Protein AF-A0A257NVZ7-F1 (afdb_monomer_lite)

Structure (mmCIF, N/CA/C/O backbone):
data_AF-A0A257NVZ7-F1
#
_entry.id   AF-A0A257NVZ7-F1
#
loop_
_atom_site.group_PDB
_atom_site.id
_atom_site.type_symbol
_atom_site.label_atom_id
_atom_site.label_alt_id
_atom_site.label_comp_id
_atom_site.label_asym_id
_atom_site.label_entity_id
_atom_site.label_seq_id
_atom_site.pdbx_PDB_ins_code
_atom_site.Cartn_x
_atom_site.Cartn_y
_atom_site.Cartn_z
_atom_site.occupancy
_atom_site.B_iso_or_equiv
_atom_site.auth_seq_id
_atom_site.auth_comp_id
_atom_site.auth_asym_id
_atom_site.auth_atom_id
_atom_site.pdbx_PDB_model_num
ATOM 1 N N . MET A 1 1 ? 28.684 44.545 43.139 1.00 57.00 1 MET A N 1
ATOM 2 C CA . MET A 1 1 ? 27.772 43.614 43.835 1.00 57.00 1 MET A CA 1
ATOM 3 C C . MET A 1 1 ? 26.385 43.917 43.305 1.00 57.00 1 MET A C 1
ATOM 5 O O . MET A 1 1 ? 25.820 44.934 43.676 1.00 57.00 1 MET A O 1
ATOM 9 N N . GLU A 1 2 ? 25.931 43.143 42.323 1.00 58.75 2 GLU A N 1
ATOM 10 C CA . GLU A 1 2 ? 24.629 43.336 41.671 1.00 58.75 2 GLU A CA 1
ATOM 11 C C . GLU A 1 2 ? 23.512 43.058 42.688 1.00 58.75 2 GLU A C 1
ATOM 13 O O . GLU A 1 2 ? 23.554 42.057 43.407 1.00 58.75 2 GLU A O 1
ATOM 18 N N . ASN A 1 3 ? 22.583 44.002 42.833 1.00 71.06 3 ASN A N 1
ATOM 19 C CA . ASN A 1 3 ? 21.607 44.025 43.917 1.00 71.06 3 ASN A CA 1
ATOM 20 C C . ASN A 1 3 ? 20.527 42.958 43.669 1.00 71.06 3 ASN A C 1
ATOM 22 O O . ASN A 1 3 ? 19.904 42.933 42.610 1.00 71.06 3 ASN A O 1
ATOM 26 N N . ALA A 1 4 ? 20.271 42.084 44.647 1.00 73.62 4 ALA A N 1
ATOM 27 C CA . ALA A 1 4 ? 19.285 41.002 44.533 1.00 73.62 4 ALA A CA 1
ATOM 28 C C . ALA A 1 4 ? 17.873 41.505 44.155 1.00 73.62 4 ALA A C 1
ATOM 30 O O . ALA A 1 4 ? 17.107 40.777 43.523 1.00 73.62 4 ALA A O 1
ATOM 31 N N . ALA A 1 5 ? 17.553 42.761 44.488 1.00 73.94 5 ALA A N 1
ATOM 32 C CA . ALA A 1 5 ? 16.307 43.422 44.103 1.00 73.94 5 ALA A CA 1
ATOM 33 C C . ALA A 1 5 ? 16.207 43.702 42.591 1.00 73.94 5 ALA A C 1
ATOM 35 O O . ALA A 1 5 ? 15.141 43.547 41.999 1.00 73.94 5 ALA A O 1
ATOM 36 N N . GL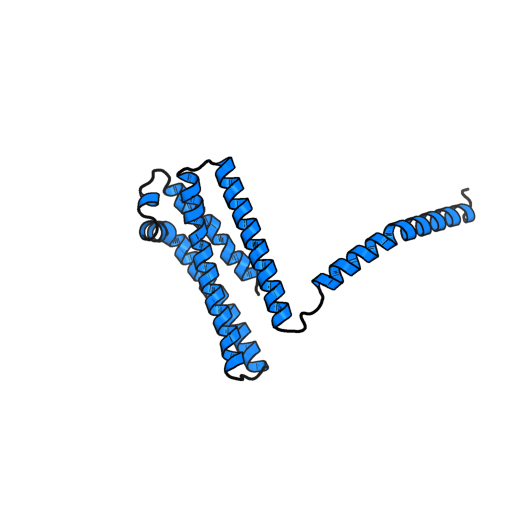U A 1 6 ? 17.319 44.070 41.954 1.00 77.56 6 GLU A N 1
ATOM 37 C CA . GLU A 1 6 ? 17.376 44.372 40.523 1.00 77.56 6 GLU A CA 1
ATOM 38 C C . GLU A 1 6 ? 17.220 43.091 39.693 1.00 77.56 6 GLU A C 1
ATOM 40 O O . GLU A 1 6 ? 16.405 43.032 38.772 1.00 77.56 6 GLU A O 1
ATOM 45 N N . LYS A 1 7 ? 17.888 42.009 40.107 1.00 78.25 7 LYS A N 1
ATOM 46 C CA . LYS A 1 7 ? 17.746 40.688 39.478 1.00 78.25 7 LYS A CA 1
ATOM 47 C C . LYS A 1 7 ? 16.307 40.157 39.541 1.00 78.25 7 LYS A C 1
ATOM 49 O O . LYS A 1 7 ? 15.818 39.590 38.567 1.00 78.25 7 LYS A O 1
ATOM 54 N N . GLY A 1 8 ? 15.608 40.387 40.657 1.00 83.62 8 GLY A N 1
ATOM 55 C CA . GLY A 1 8 ? 14.194 40.026 40.806 1.00 83.62 8 GLY A CA 1
ATOM 56 C C . GLY A 1 8 ? 13.262 40.803 39.869 1.00 83.62 8 GLY A C 1
ATOM 57 O O . GLY A 1 8 ? 12.306 40.231 39.343 1.00 83.62 8 GLY A O 1
ATOM 58 N N . TYR A 1 9 ? 13.561 42.080 39.610 1.00 84.31 9 TYR A N 1
ATOM 59 C CA . TYR A 1 9 ? 12.792 42.914 38.683 1.00 84.31 9 TYR A CA 1
ATOM 60 C C . TYR A 1 9 ? 12.933 42.440 37.228 1.00 84.31 9 TYR A C 1
ATOM 62 O O . TYR A 1 9 ? 11.929 42.294 36.527 1.00 84.31 9 TYR A O 1
ATOM 70 N N . TYR A 1 10 ? 14.155 42.126 36.786 1.00 81.69 10 TYR A N 1
ATOM 71 C CA . TYR A 1 10 ? 14.385 41.614 35.430 1.00 81.69 10 TYR A CA 1
ATOM 72 C C . TYR A 1 10 ? 13.746 40.238 35.205 1.00 81.69 10 TYR A C 1
ATOM 74 O O . TYR A 1 10 ? 13.103 40.029 34.177 1.00 81.69 10 TYR A O 1
ATOM 82 N N . GLU A 1 11 ? 13.846 39.324 36.173 1.00 86.06 11 GLU A N 1
ATOM 83 C CA . GLU A 1 11 ? 13.173 38.017 36.122 1.00 86.06 11 GLU A CA 1
ATOM 84 C C . GLU A 1 11 ? 11.647 38.172 35.999 1.00 86.06 11 GLU A C 1
ATOM 86 O O . GLU A 1 11 ? 11.021 37.525 35.156 1.00 86.06 11 GLU A O 1
ATOM 91 N N . ALA A 1 12 ? 11.039 39.074 36.780 1.00 85.88 12 ALA A N 1
ATOM 92 C CA . ALA A 1 12 ? 9.602 39.339 36.719 1.00 85.88 12 ALA A CA 1
ATOM 93 C C . ALA A 1 12 ? 9.174 39.931 35.363 1.00 85.88 12 ALA A C 1
ATOM 95 O O . ALA A 1 12 ? 8.212 39.449 34.759 1.00 85.88 12 ALA A O 1
ATOM 96 N N . MET A 1 13 ? 9.924 40.910 34.847 1.00 87.44 13 MET A N 1
ATOM 97 C CA . MET A 1 13 ? 9.654 41.556 33.558 1.00 87.44 13 MET A CA 1
ATOM 98 C C . MET A 1 13 ? 9.779 40.578 32.380 1.00 87.44 13 MET A C 1
ATOM 100 O O . MET A 1 13 ? 8.927 40.557 31.485 1.00 87.44 13 MET A O 1
ATOM 104 N N . VAL A 1 14 ? 10.813 39.730 32.378 1.00 82.75 14 VAL A N 1
ATOM 105 C CA . VAL A 1 14 ? 11.001 38.696 31.348 1.00 82.75 14 VAL A CA 1
ATOM 106 C C . VAL A 1 14 ? 9.863 37.679 31.403 1.00 82.75 14 VAL A C 1
ATOM 108 O O . VAL A 1 14 ? 9.327 37.305 30.359 1.00 82.75 14 VAL A O 1
ATOM 111 N N . ARG A 1 15 ? 9.438 37.272 32.603 1.00 84.62 15 ARG A N 1
ATOM 112 C CA . ARG A 1 15 ? 8.350 36.304 32.790 1.00 84.62 15 ARG A CA 1
ATOM 113 C C . ARG A 1 15 ? 7.000 36.848 32.324 1.00 84.62 15 ARG A C 1
ATOM 115 O O . ARG A 1 15 ? 6.259 36.122 31.665 1.00 84.62 15 ARG A O 1
ATOM 122 N N . GLU A 1 16 ? 6.704 38.117 32.595 1.00 86.75 16 GLU A N 1
ATOM 123 C CA . GLU A 1 16 ? 5.474 38.779 32.142 1.00 86.75 16 GLU A CA 1
ATOM 124 C C . GLU A 1 16 ? 5.449 38.967 30.617 1.00 86.75 16 GLU A C 1
ATOM 126 O O . GLU A 1 16 ? 4.440 38.695 29.957 1.00 86.75 16 GLU A O 1
ATOM 131 N N . THR A 1 17 ? 6.587 39.354 30.035 1.00 80.44 17 THR A N 1
ATOM 132 C CA . THR A 1 17 ? 6.733 39.497 28.579 1.00 80.44 17 THR A CA 1
ATOM 133 C C . THR A 1 17 ? 6.607 38.140 27.882 1.00 80.44 17 THR A C 1
ATOM 135 O O . THR A 1 17 ? 5.902 38.012 26.877 1.00 80.44 17 THR A O 1
ATOM 138 N N . TYR A 1 18 ? 7.222 37.098 28.449 1.00 79.00 18 TYR A N 1
ATOM 139 C CA . TYR A 1 18 ? 7.107 35.729 27.955 1.00 79.00 18 TYR A CA 1
ATOM 140 C C . TYR A 1 18 ? 5.666 35.212 28.042 1.00 79.00 18 TYR A C 1
ATOM 142 O O . TYR A 1 18 ? 5.164 34.637 27.078 1.00 79.00 18 TYR A O 1
ATOM 150 N N . GLU A 1 19 ? 4.963 35.446 29.152 1.00 82.69 19 GLU A N 1
ATOM 151 C CA . GLU A 1 19 ? 3.552 35.077 29.319 1.00 82.69 19 GLU A CA 1
ATOM 152 C C . GLU A 1 19 ? 2.649 35.776 28.292 1.00 82.69 19 GLU A C 1
ATOM 154 O O . GLU A 1 19 ? 1.851 35.098 27.638 1.00 82.69 19 GLU A O 1
ATOM 159 N N . ARG A 1 20 ? 2.820 37.087 28.063 1.00 82.00 20 ARG A N 1
ATOM 160 C CA . ARG A 1 20 ? 2.045 37.846 27.060 1.00 82.00 20 ARG A CA 1
ATOM 161 C C . ARG A 1 20 ? 2.231 37.326 25.634 1.00 82.00 20 ARG A C 1
ATOM 163 O O . ARG A 1 20 ? 1.260 37.278 24.880 1.00 82.00 20 ARG A O 1
ATOM 170 N N . ILE A 1 21 ? 3.447 36.925 25.264 1.00 77.81 21 ILE A N 1
ATOM 171 C CA . ILE A 1 21 ? 3.755 36.432 23.911 1.00 77.81 21 ILE A CA 1
ATOM 172 C C . ILE A 1 21 ? 3.370 34.951 23.758 1.00 77.81 21 ILE A C 1
ATOM 174 O O . ILE A 1 21 ? 2.810 34.545 22.738 1.00 77.81 21 ILE A O 1
ATOM 178 N N . ALA A 1 22 ? 3.626 34.123 24.774 1.00 75.69 22 ALA A N 1
ATOM 179 C CA . ALA A 1 22 ? 3.411 32.679 24.703 1.00 75.69 22 ALA A CA 1
ATOM 180 C C . ALA A 1 22 ? 1.954 32.252 24.960 1.00 75.69 22 ALA A C 1
ATOM 182 O O . ALA A 1 22 ? 1.564 31.152 24.553 1.00 75.69 22 ALA A O 1
ATOM 183 N N . ALA A 1 23 ? 1.140 33.068 25.639 1.00 74.50 23 ALA A N 1
ATOM 184 C CA . ALA A 1 23 ? -0.274 32.780 25.898 1.00 74.50 23 ALA A CA 1
ATOM 185 C C . ALA A 1 23 ? -1.119 32.577 24.617 1.00 74.50 23 ALA A C 1
ATOM 187 O O . ALA A 1 23 ? -1.767 31.528 24.511 1.00 74.50 23 ALA A O 1
ATOM 188 N N . PRO A 1 24 ? -1.094 33.477 23.609 1.00 73.56 24 PRO A N 1
ATOM 189 C CA . PRO A 1 24 ? -1.861 33.286 22.374 1.00 73.56 24 PRO A CA 1
ATOM 190 C C . PRO A 1 24 ? -1.391 32.066 21.566 1.00 73.56 24 PRO A C 1
ATOM 192 O O . PRO A 1 24 ? -2.218 31.320 21.036 1.00 73.56 24 PRO A O 1
ATOM 195 N N . ILE A 1 25 ? -0.082 31.789 21.545 1.00 70.94 25 ILE A N 1
ATOM 196 C CA . ILE A 1 25 ? 0.501 30.632 20.844 1.00 70.94 25 ILE A CA 1
ATOM 197 C C . ILE A 1 25 ? 0.067 29.313 21.510 1.00 70.94 25 ILE A C 1
ATOM 199 O O . ILE A 1 25 ? -0.319 28.358 20.827 1.00 70.94 25 ILE A O 1
ATOM 203 N N . ARG A 1 26 ? 0.053 29.255 22.853 1.00 68.31 26 ARG A N 1
ATOM 204 C CA . ARG A 1 26 ? -0.468 28.098 23.608 1.00 68.31 26 ARG A CA 1
ATOM 205 C C . ARG A 1 26 ? -1.962 27.871 23.351 1.00 68.31 26 ARG A C 1
ATOM 207 O O . ARG A 1 26 ? -2.374 26.714 23.237 1.00 68.31 26 ARG A O 1
ATOM 214 N N . GLY A 1 27 ? -2.753 28.941 23.249 1.00 69.81 27 GLY A N 1
ATOM 215 C CA . GLY A 1 27 ? -4.192 28.885 22.970 1.00 69.81 27 GLY A CA 1
ATOM 216 C C . GLY A 1 27 ? -4.512 28.337 21.578 1.00 69.81 27 GLY A C 1
ATOM 217 O O . GLY A 1 27 ? -5.297 27.396 21.457 1.00 69.81 27 GLY A O 1
ATOM 218 N N . LEU A 1 28 ? -3.835 28.848 20.546 1.00 70.94 28 LEU A N 1
ATOM 219 C CA . LEU A 1 28 ? -3.944 28.368 19.162 1.00 70.94 28 LEU A CA 1
ATOM 220 C C . LEU A 1 28 ? -3.578 26.887 19.035 1.00 70.94 28 LEU A C 1
ATOM 222 O O . LEU A 1 28 ? -4.332 26.113 18.443 1.00 70.94 28 LEU A O 1
ATOM 226 N N . ARG A 1 29 ? -2.468 26.466 19.657 1.00 68.81 29 ARG A N 1
ATOM 227 C CA . ARG A 1 29 ? -2.051 25.058 19.651 1.00 68.81 29 ARG A CA 1
ATOM 228 C C . ARG A 1 29 ? -3.088 24.166 20.329 1.00 68.81 29 ARG A C 1
ATOM 230 O O . ARG A 1 29 ? -3.452 23.140 19.769 1.00 68.81 29 ARG A O 1
ATOM 237 N N . LYS A 1 30 ? -3.589 24.558 21.507 1.00 69.56 30 LYS A N 1
ATOM 238 C CA . LYS A 1 30 ? -4.621 23.797 22.232 1.00 69.56 30 LYS A CA 1
ATOM 239 C C . LYS A 1 30 ? -5.935 23.708 21.453 1.00 69.56 30 LYS A C 1
ATOM 241 O O . LYS A 1 30 ? -6.531 22.638 21.435 1.00 69.56 30 LYS A O 1
ATOM 246 N N . ALA A 1 31 ? -6.365 24.789 20.802 1.00 70.69 31 ALA A N 1
ATOM 247 C CA . ALA A 1 31 ? -7.597 24.822 20.015 1.00 70.69 31 ALA A CA 1
ATOM 248 C C . ALA A 1 31 ? -7.508 23.975 18.735 1.00 70.69 31 ALA A C 1
ATOM 250 O O . ALA A 1 31 ? -8.458 23.278 18.384 1.00 70.69 31 ALA A O 1
ATOM 251 N N . ALA A 1 32 ? -6.364 23.994 18.048 1.00 71.75 32 ALA A N 1
ATOM 252 C CA . ALA A 1 32 ? -6.128 23.117 16.904 1.00 71.75 32 ALA A CA 1
ATOM 253 C C . ALA A 1 32 ? -6.094 21.642 17.338 1.00 71.75 32 ALA A C 1
ATOM 255 O O . ALA A 1 32 ? -6.761 20.799 16.738 1.00 71.75 32 ALA A O 1
ATOM 256 N N . TYR A 1 33 ? -5.385 21.343 18.432 1.00 69.88 33 TYR A N 1
ATOM 257 C CA . TYR A 1 33 ? -5.280 19.982 18.957 1.00 69.88 33 TYR A CA 1
ATOM 258 C C . TYR A 1 33 ? -6.628 19.443 19.439 1.00 69.88 33 TYR A C 1
ATOM 260 O O . TYR A 1 33 ? -6.954 18.294 19.169 1.00 69.88 33 TYR A O 1
ATOM 268 N N . SER A 1 34 ? -7.447 20.267 20.101 1.00 70.00 34 SER A N 1
ATOM 269 C CA . SER A 1 34 ? -8.761 19.841 20.592 1.00 70.00 34 SER A CA 1
ATOM 270 C C . SER A 1 34 ? -9.761 19.572 19.470 1.00 70.00 34 SER A C 1
ATOM 272 O O . SER A 1 34 ? -10.638 18.735 19.650 1.00 70.00 34 SER A O 1
ATOM 274 N N . ARG A 1 35 ? -9.627 20.232 18.311 1.00 70.62 35 ARG A N 1
ATOM 275 C CA . ARG A 1 35 ? -10.460 19.958 17.130 1.00 70.62 35 ARG A CA 1
ATOM 276 C C . ARG A 1 35 ? -10.057 18.679 16.402 1.00 70.62 35 ARG A C 1
ATOM 278 O O . ARG A 1 35 ? -10.939 17.969 15.937 1.00 70.62 35 ARG A O 1
ATOM 285 N N . ILE A 1 36 ? -8.760 18.376 16.330 1.00 69.88 36 ILE A N 1
ATOM 286 C CA . ILE A 1 36 ? -8.252 17.136 15.715 1.00 69.88 36 ILE A CA 1
ATOM 287 C C . ILE A 1 36 ? -8.496 15.933 16.636 1.00 69.88 36 ILE A C 1
ATOM 289 O O . ILE A 1 36 ? -8.884 14.868 16.171 1.00 69.88 36 ILE A O 1
ATOM 293 N N . ALA A 1 37 ? -8.321 16.112 17.947 1.00 67.62 37 ALA A N 1
ATOM 294 C CA . ALA A 1 37 ? -8.548 15.077 18.953 1.00 67.62 37 ALA A CA 1
ATOM 295 C C . ALA A 1 37 ? -10.009 14.997 19.431 1.00 67.62 37 ALA A C 1
ATOM 297 O O . ALA A 1 37 ? -10.307 14.242 20.358 1.00 67.62 37 ALA A O 1
ATOM 298 N N . ALA A 1 38 ? -10.923 15.782 18.848 1.00 72.31 38 ALA A N 1
AT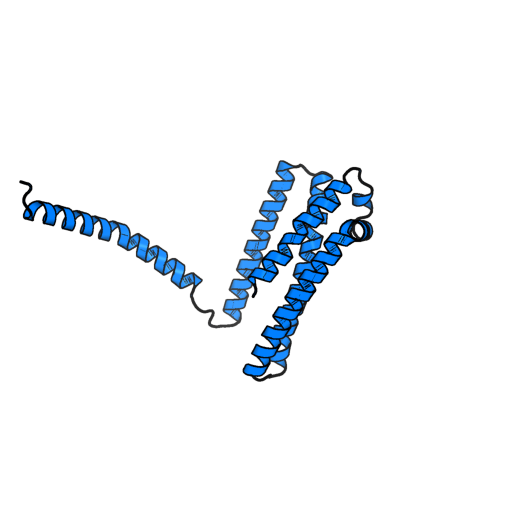OM 299 C CA . ALA A 1 38 ? -12.331 15.723 19.211 1.00 72.31 38 ALA A CA 1
ATOM 300 C C . ALA A 1 38 ? -12.873 14.319 18.886 1.00 72.31 38 ALA A C 1
ATOM 302 O O . ALA A 1 38 ? -12.800 13.892 17.731 1.00 72.31 38 ALA A O 1
ATOM 303 N N . PRO A 1 39 ? -13.426 13.587 19.869 1.00 65.19 39 PRO A N 1
ATOM 304 C CA . PRO A 1 39 ? -13.942 12.249 19.629 1.00 65.19 39 PRO A CA 1
ATOM 305 C C . PRO A 1 39 ? -15.096 12.304 18.627 1.00 65.19 39 PRO A C 1
ATOM 307 O O . PRO A 1 39 ? -16.016 13.116 18.755 1.00 65.19 39 PRO A O 1
ATOM 310 N N . ILE A 1 40 ? -15.050 11.425 17.628 1.00 72.31 40 ILE A N 1
ATOM 311 C CA . ILE A 1 40 ? -16.092 11.312 16.610 1.00 72.31 40 ILE A CA 1
ATOM 312 C C . ILE A 1 40 ? -17.324 10.694 17.273 1.00 72.31 40 ILE A C 1
ATOM 314 O O . ILE A 1 40 ? -17.311 9.529 17.668 1.00 72.31 40 ILE A O 1
ATOM 318 N N . ARG A 1 41 ? -18.384 11.490 17.438 1.00 75.44 41 ARG A N 1
ATOM 319 C CA . ARG A 1 41 ? -19.563 11.100 18.230 1.00 75.44 41 ARG A CA 1
ATOM 320 C C . ARG A 1 41 ? -20.624 10.341 17.432 1.00 75.44 41 ARG A C 1
ATOM 322 O O . ARG A 1 41 ? -21.501 9.737 18.039 1.00 75.44 41 ARG A O 1
ATOM 329 N N . GLY A 1 42 ? -20.554 10.350 16.099 1.00 79.56 42 GLY A N 1
ATOM 330 C CA . GLY A 1 42 ? -21.555 9.710 15.243 1.00 79.56 42 GLY A CA 1
ATOM 331 C C . GLY A 1 42 ? -21.009 9.209 13.908 1.00 79.56 42 GLY A C 1
ATOM 332 O O . GLY A 1 42 ? -20.035 9.742 13.375 1.00 79.56 42 GLY A O 1
ATOM 333 N N . LEU A 1 43 ? -21.683 8.198 13.349 1.00 82.88 43 LEU A N 1
ATOM 334 C CA . LEU A 1 43 ? -21.307 7.541 12.092 1.00 82.88 43 LEU A CA 1
ATOM 335 C C . LEU A 1 43 ? -21.239 8.522 10.909 1.00 82.88 43 LEU A C 1
ATOM 337 O O . LEU A 1 43 ? -20.314 8.453 10.109 1.00 82.88 43 LEU A O 1
ATOM 341 N N . HIS A 1 44 ? -22.163 9.484 10.829 1.00 85.94 44 HIS A N 1
ATOM 342 C CA . HIS A 1 44 ? -22.154 10.505 9.775 1.00 85.94 44 HIS A CA 1
ATOM 343 C C . HIS A 1 44 ? -20.937 11.431 9.864 1.00 85.94 44 HIS A C 1
ATOM 345 O O . HIS A 1 44 ? -20.338 11.765 8.848 1.00 85.94 44 HIS A O 1
ATOM 351 N N . GLN A 1 45 ? -20.529 11.810 11.079 1.00 85.31 45 GLN A N 1
ATOM 352 C CA . GLN A 1 45 ? -19.341 12.638 11.286 1.00 85.31 45 GLN A CA 1
ATOM 353 C C . GLN A 1 45 ? -18.066 11.873 10.899 1.00 85.31 45 GLN A C 1
ATOM 355 O O . GLN A 1 45 ? -17.176 12.453 10.280 1.00 85.31 45 GLN A O 1
ATOM 360 N N . ALA A 1 46 ? -18.011 10.566 11.193 1.00 85.19 46 ALA A N 1
ATOM 361 C CA . ALA A 1 46 ? -16.942 9.685 10.723 1.00 85.19 46 ALA A CA 1
ATOM 362 C C . ALA A 1 46 ? -16.908 9.611 9.189 1.00 85.19 46 ALA A C 1
ATOM 364 O O . ALA A 1 46 ? -15.844 9.752 8.593 1.00 85.19 46 ALA A O 1
ATOM 365 N N . ALA A 1 47 ? -18.072 9.443 8.555 1.00 87.88 47 ALA A N 1
ATOM 366 C CA . ALA A 1 47 ? -18.192 9.351 7.105 1.00 87.88 47 ALA A CA 1
ATOM 367 C C . ALA A 1 47 ? -17.742 10.641 6.400 1.00 87.88 47 ALA A C 1
ATOM 369 O O . ALA A 1 47 ? -16.983 10.566 5.437 1.00 87.88 47 ALA A O 1
ATOM 370 N N . TYR A 1 48 ? -18.137 11.820 6.897 1.00 91.00 48 TYR A N 1
ATOM 371 C CA . TYR A 1 48 ? -17.685 13.102 6.341 1.00 91.00 48 TYR A CA 1
ATOM 372 C C . TYR A 1 48 ? -16.183 13.314 6.499 1.00 91.00 48 TYR A C 1
ATOM 374 O O . TYR A 1 48 ? -15.531 13.773 5.562 1.00 91.00 48 TYR A O 1
ATOM 382 N N . LEU A 1 49 ? -15.626 12.968 7.664 1.00 88.81 49 LEU A N 1
ATOM 383 C CA . LEU A 1 49 ? -14.188 13.070 7.887 1.00 88.81 49 LEU A CA 1
ATOM 384 C C . LEU A 1 49 ? -13.424 12.138 6.943 1.00 88.81 49 LEU A C 1
ATOM 386 O O . LEU A 1 49 ? -12.470 12.572 6.304 1.00 88.81 49 LEU A O 1
ATOM 390 N N . LEU A 1 50 ? -13.869 10.886 6.819 1.00 88.06 50 LEU A N 1
ATOM 391 C CA . LEU A 1 50 ? -13.272 9.921 5.904 1.00 88.06 50 LEU A CA 1
ATOM 392 C C . LEU A 1 50 ? -13.337 10.428 4.460 1.00 88.06 50 LEU A C 1
ATOM 394 O O . LEU A 1 50 ? -12.308 10.478 3.800 1.00 88.06 50 LEU A O 1
ATOM 398 N N . ALA A 1 51 ? -14.505 10.888 4.001 1.00 91.69 51 ALA A N 1
ATOM 399 C CA . ALA A 1 51 ? -14.674 11.438 2.658 1.00 91.69 51 ALA A CA 1
ATOM 400 C C . ALA A 1 51 ? -13.743 12.634 2.400 1.00 91.69 51 ALA A C 1
ATOM 402 O O . ALA A 1 51 ? -13.078 12.684 1.367 1.00 91.69 51 ALA A O 1
ATOM 403 N N . ALA A 1 52 ? -13.639 13.570 3.348 1.00 93.56 52 ALA A N 1
ATOM 404 C CA . ALA A 1 52 ? -12.744 14.719 3.229 1.00 93.56 52 ALA A CA 1
ATOM 405 C C . ALA A 1 52 ? -11.266 14.298 3.161 1.00 93.56 52 ALA A C 1
ATOM 407 O O . ALA A 1 52 ? -10.520 14.811 2.326 1.00 93.56 52 ALA A O 1
ATOM 408 N N . LEU A 1 53 ? -10.846 13.341 3.995 1.00 91.81 53 LEU A N 1
ATOM 409 C CA . LEU A 1 53 ? -9.482 12.805 3.981 1.00 91.81 53 LEU A CA 1
ATOM 410 C C . LEU A 1 53 ? -9.180 12.038 2.688 1.00 91.81 53 LEU A C 1
ATOM 412 O O . LEU A 1 53 ? -8.093 12.188 2.132 1.00 91.81 53 LEU A O 1
ATOM 416 N N . THR A 1 54 ? -10.137 11.266 2.170 1.00 90.50 54 THR A N 1
ATOM 417 C CA . THR A 1 54 ? -10.007 10.574 0.883 1.00 90.50 54 THR A CA 1
ATOM 418 C C . THR A 1 54 ? -9.868 11.572 -0.265 1.00 90.50 54 THR A C 1
ATOM 420 O O . THR A 1 54 ? -8.966 11.423 -1.086 1.00 90.50 54 THR A O 1
ATOM 423 N N . LEU A 1 55 ? -10.695 12.621 -0.306 1.00 95.06 55 LEU A N 1
ATOM 424 C CA . LEU A 1 55 ? -10.589 13.677 -1.319 1.00 95.06 55 LEU A CA 1
ATOM 425 C C . LEU A 1 55 ? -9.252 14.416 -1.235 1.00 95.06 55 LEU A C 1
ATOM 427 O O . LEU A 1 55 ? -8.614 14.646 -2.261 1.00 95.06 55 LEU A O 1
ATOM 431 N N . ALA A 1 56 ? -8.796 14.744 -0.024 1.00 94.25 56 ALA A N 1
ATOM 432 C CA . ALA A 1 56 ? -7.487 15.354 0.179 1.00 94.25 56 ALA A CA 1
ATOM 433 C C . ALA A 1 56 ? -6.360 14.435 -0.323 1.00 94.25 56 ALA A C 1
ATOM 435 O O . ALA A 1 56 ? -5.485 14.884 -1.059 1.00 94.25 56 ALA A O 1
ATOM 436 N N . SER A 1 57 ? -6.410 13.140 0.003 1.00 89.94 57 SER A N 1
ATOM 437 C CA . SER A 1 57 ? -5.445 12.147 -0.482 1.00 89.94 57 SER A CA 1
ATOM 438 C C . SER A 1 57 ? -5.419 12.067 -2.013 1.00 89.94 57 SER A C 1
ATOM 440 O O . SER A 1 57 ? -4.337 12.079 -2.602 1.00 89.94 57 SER A O 1
ATOM 442 N N . GLN A 1 58 ? -6.584 12.077 -2.670 1.00 92.38 58 GLN A N 1
ATOM 443 C CA . GLN A 1 58 ? -6.657 12.081 -4.134 1.00 92.38 58 GLN A CA 1
ATOM 444 C C . GLN A 1 58 ? -6.130 13.381 -4.749 1.00 92.38 58 GLN A C 1
ATOM 446 O O . GLN A 1 58 ? -5.418 13.332 -5.749 1.00 92.38 58 GLN A O 1
ATOM 451 N N . ALA A 1 59 ? -6.400 14.538 -4.143 1.00 95.19 59 ALA A N 1
ATOM 452 C CA . ALA A 1 59 ? -5.830 15.805 -4.599 1.00 95.19 59 ALA A CA 1
ATOM 453 C C . ALA A 1 59 ? -4.291 15.800 -4.518 1.00 95.19 59 ALA A C 1
ATOM 455 O O . ALA A 1 59 ? -3.622 16.261 -5.445 1.00 95.19 59 ALA A O 1
ATOM 456 N N . LEU A 1 60 ? -3.721 15.226 -3.451 1.00 92.00 60 LEU A N 1
ATOM 457 C CA . LEU A 1 60 ? -2.272 15.033 -3.331 1.00 92.00 60 LEU A CA 1
ATOM 458 C C . LEU A 1 60 ? -1.732 14.053 -4.384 1.00 92.00 60 LEU A C 1
ATOM 460 O O . LEU A 1 60 ? -0.670 14.306 -4.954 1.00 92.00 60 LEU A O 1
ATOM 464 N N . ALA A 1 61 ? -2.454 12.966 -4.671 1.00 87.75 61 ALA A N 1
ATOM 465 C CA . ALA A 1 61 ? -2.081 12.023 -5.725 1.00 87.75 61 ALA A CA 1
ATOM 466 C C . ALA A 1 61 ? -2.051 12.704 -7.104 1.00 87.75 61 ALA A C 1
ATOM 468 O O . ALA A 1 61 ? -1.066 12.573 -7.826 1.00 87.75 61 ALA A O 1
ATOM 469 N N . LEU A 1 62 ? -3.056 13.525 -7.423 1.00 89.69 62 LEU A N 1
ATOM 470 C CA . LEU A 1 62 ? -3.086 14.317 -8.657 1.00 89.69 62 LEU A CA 1
ATOM 471 C C . LEU A 1 62 ? -1.923 15.312 -8.740 1.00 89.69 62 LEU A C 1
ATOM 473 O O . LEU A 1 62 ? -1.324 15.481 -9.802 1.00 89.69 62 LEU A O 1
ATOM 477 N N . LEU A 1 63 ? -1.583 15.970 -7.629 1.00 92.38 63 LEU A N 1
ATOM 478 C CA . LEU A 1 63 ? -0.448 16.891 -7.579 1.00 92.38 63 LEU A CA 1
ATOM 479 C C . LEU A 1 63 ? 0.882 16.164 -7.832 1.00 92.38 63 LEU A C 1
ATOM 481 O O . LEU A 1 63 ? 1.711 16.658 -8.601 1.00 92.38 63 LEU A O 1
ATOM 485 N N . ARG A 1 64 ? 1.072 14.986 -7.225 1.00 87.50 64 ARG A N 1
ATOM 486 C CA . ARG A 1 64 ? 2.223 14.106 -7.480 1.00 87.50 64 ARG A CA 1
ATOM 487 C C . ARG A 1 64 ? 2.296 13.740 -8.959 1.00 87.50 64 ARG A C 1
ATOM 489 O O . ARG A 1 64 ? 3.337 13.932 -9.583 1.00 87.50 64 ARG A O 1
ATOM 496 N N . ASP A 1 65 ? 1.188 13.266 -9.518 1.00 85.19 65 ASP A N 1
ATOM 497 C CA . ASP A 1 65 ? 1.133 12.785 -10.896 1.00 85.19 65 ASP A CA 1
ATOM 498 C C . ASP A 1 65 ? 1.438 13.918 -11.886 1.00 85.19 65 ASP A C 1
ATOM 500 O O . ASP A 1 65 ? 2.250 13.746 -12.795 1.00 85.19 65 ASP A O 1
ATOM 504 N N . ARG A 1 66 ? 0.892 15.117 -11.649 1.00 86.69 66 ARG A N 1
ATOM 505 C CA . ARG A 1 66 ? 1.179 16.313 -12.454 1.00 86.69 66 ARG A CA 1
ATOM 506 C C . ARG A 1 66 ? 2.634 16.763 -12.342 1.00 86.69 66 ARG A C 1
ATOM 508 O O . ARG A 1 66 ? 3.222 17.167 -13.343 1.00 86.69 66 ARG A O 1
ATOM 515 N N . THR A 1 67 ? 3.210 16.705 -11.142 1.00 86.88 67 THR A N 1
ATOM 516 C CA . THR A 1 67 ? 4.618 17.063 -10.924 1.00 86.88 67 THR A CA 1
ATOM 517 C C . THR A 1 67 ? 5.522 16.123 -11.713 1.00 86.88 67 THR A C 1
ATOM 519 O O . THR A 1 67 ? 6.395 16.596 -12.434 1.00 86.88 67 THR A O 1
ATOM 522 N N . PHE A 1 68 ? 5.257 14.814 -11.675 1.00 84.25 68 PHE A N 1
ATOM 523 C CA . PHE A 1 68 ? 6.019 13.830 -12.447 1.00 84.25 68 PHE A CA 1
ATOM 524 C C . PHE A 1 68 ? 5.852 13.990 -13.956 1.00 84.25 68 PHE A C 1
ATOM 526 O O . PHE A 1 68 ? 6.845 13.938 -14.679 1.00 84.25 68 PHE A O 1
ATOM 533 N N . ALA A 1 69 ? 4.638 14.257 -14.437 1.00 84.19 69 ALA A N 1
ATOM 534 C CA . ALA A 1 69 ? 4.413 14.536 -15.852 1.00 84.19 69 ALA A CA 1
ATOM 535 C C . ALA A 1 69 ? 5.184 15.778 -16.333 1.00 84.19 69 ALA A C 1
ATOM 537 O O . ALA A 1 69 ? 5.697 15.787 -17.449 1.00 84.19 69 ALA A O 1
ATOM 538 N N . HIS A 1 70 ? 5.313 16.809 -15.490 1.00 82.44 70 HIS A N 1
ATOM 539 C CA . HIS A 1 70 ? 6.082 18.010 -15.820 1.00 82.44 70 HIS A CA 1
ATOM 540 C C . HIS A 1 70 ? 7.602 17.790 -15.737 1.00 82.44 70 HIS A C 1
ATOM 542 O O . HIS A 1 70 ? 8.340 18.372 -16.528 1.00 82.44 70 HIS A O 1
ATOM 548 N N . THR A 1 71 ? 8.097 16.979 -14.794 1.00 81.50 71 THR A N 1
ATOM 549 C CA . THR A 1 71 ? 9.545 16.748 -14.623 1.00 81.50 71 THR A CA 1
ATOM 550 C C . THR A 1 71 ? 10.113 15.711 -15.584 1.00 81.50 71 THR A C 1
ATOM 552 O O . THR A 1 71 ? 11.224 15.888 -16.072 1.00 81.50 71 THR A O 1
ATOM 555 N N . PHE A 1 72 ? 9.381 14.625 -15.840 1.00 78.75 72 PHE A N 1
ATOM 556 C CA . PHE A 1 72 ? 9.839 13.520 -16.690 1.00 78.75 72 PHE A CA 1
ATOM 557 C C . PHE A 1 72 ? 9.308 13.608 -18.127 1.00 78.75 72 PHE A C 1
ATOM 559 O O . PHE A 1 72 ? 9.838 12.939 -19.012 1.00 78.75 72 PHE A O 1
ATOM 566 N N . GLY A 1 73 ? 8.292 14.443 -18.370 1.00 77.25 73 GLY A N 1
ATOM 567 C CA . GLY A 1 73 ? 7.571 14.491 -19.638 1.00 77.25 73 GLY A CA 1
ATOM 568 C C . GLY A 1 73 ? 6.602 13.316 -19.804 1.00 77.25 73 GLY A C 1
ATOM 569 O O . GLY A 1 73 ? 6.676 12.305 -19.104 1.00 77.25 73 GLY A O 1
ATOM 570 N N . ALA A 1 74 ? 5.672 13.441 -20.753 1.00 74.56 74 ALA A N 1
ATOM 571 C CA . ALA A 1 74 ? 4.814 12.330 -21.155 1.00 74.56 74 ALA A CA 1
ATOM 572 C C . ALA A 1 74 ? 5.642 11.333 -21.982 1.00 74.56 74 ALA A C 1
ATOM 574 O O . ALA A 1 74 ? 5.928 11.574 -23.154 1.00 74.56 74 ALA A O 1
ATOM 575 N N . GLY A 1 75 ? 6.071 10.236 -21.360 1.00 81.50 75 GLY A N 1
ATOM 576 C CA . GLY A 1 75 ? 6.922 9.244 -22.004 1.00 81.50 75 GLY A CA 1
ATOM 577 C C . GLY A 1 75 ? 6.996 7.928 -21.240 1.00 81.50 75 GLY A C 1
ATOM 578 O O . GLY A 1 75 ? 6.466 7.785 -20.140 1.00 81.50 75 GLY A O 1
ATOM 579 N N . GLN A 1 76 ? 7.716 6.970 -21.821 1.00 82.56 76 GLN A N 1
ATOM 580 C CA . GLN A 1 76 ? 7.760 5.577 -21.368 1.00 82.56 76 GLN A CA 1
ATOM 581 C C . GLN A 1 76 ? 8.193 5.407 -19.897 1.00 82.56 76 GLN A C 1
ATOM 583 O O . GLN A 1 76 ? 7.729 4.497 -19.220 1.00 82.56 76 GLN A O 1
ATOM 588 N N . VAL A 1 77 ? 9.047 6.295 -19.374 1.00 84.88 77 VAL A N 1
ATOM 589 C CA . VAL A 1 77 ? 9.491 6.272 -17.967 1.00 84.88 77 VAL A CA 1
ATOM 590 C C . VAL A 1 77 ? 8.330 6.531 -16.999 1.00 84.88 77 VAL A C 1
ATOM 592 O O . VAL A 1 77 ? 8.237 5.879 -15.958 1.00 84.88 77 VAL A O 1
ATOM 595 N N . LEU A 1 78 ? 7.429 7.453 -17.346 1.00 85.88 78 LEU A N 1
ATOM 596 C CA . LEU A 1 78 ? 6.273 7.790 -16.519 1.00 85.88 78 LEU A CA 1
ATOM 597 C C . LEU A 1 78 ? 5.249 6.648 -16.506 1.00 85.88 78 LEU A C 1
ATOM 599 O O . LEU A 1 78 ? 4.735 6.292 -15.446 1.00 85.88 78 LEU A O 1
ATOM 603 N N . ASP A 1 79 ? 5.026 6.018 -17.661 1.00 87.62 79 ASP A N 1
ATOM 604 C CA . ASP A 1 79 ? 4.143 4.853 -17.780 1.00 87.62 79 ASP A CA 1
ATOM 605 C C . ASP A 1 79 ? 4.655 3.673 -16.944 1.00 87.62 79 ASP A C 1
ATOM 607 O O . ASP A 1 79 ? 3.876 3.020 -16.247 1.00 87.62 79 ASP A O 1
ATOM 611 N N . LEU A 1 80 ? 5.975 3.439 -16.948 1.00 89.69 80 LEU A N 1
ATOM 612 C CA . LEU A 1 80 ? 6.623 2.451 -16.078 1.00 89.69 80 LEU A CA 1
ATOM 613 C C . LEU A 1 80 ? 6.384 2.767 -14.599 1.00 89.69 80 LEU A C 1
ATOM 615 O O . LEU A 1 80 ? 6.064 1.863 -13.827 1.00 89.69 80 LEU A O 1
ATOM 619 N N . TYR A 1 81 ? 6.528 4.032 -14.200 1.00 89.19 81 TYR A N 1
ATOM 620 C CA . TYR A 1 81 ? 6.290 4.448 -12.820 1.00 89.19 81 TYR A CA 1
ATOM 621 C C . TYR A 1 81 ? 4.841 4.194 -12.392 1.00 89.19 81 TYR A C 1
ATOM 623 O O . TYR A 1 81 ? 4.610 3.564 -11.357 1.00 89.19 81 TYR A O 1
ATOM 631 N N . TYR A 1 82 ? 3.863 4.615 -13.196 1.00 89.31 82 TYR A N 1
ATOM 632 C CA . TYR A 1 82 ? 2.451 4.397 -12.878 1.00 89.31 82 TYR A CA 1
ATOM 633 C C . TYR A 1 82 ? 2.080 2.914 -12.855 1.00 89.31 82 TYR A C 1
ATOM 635 O O . TYR A 1 82 ? 1.378 2.471 -11.943 1.00 89.31 82 TYR A O 1
ATOM 643 N N . ALA A 1 83 ? 2.589 2.123 -13.802 1.00 91.75 83 ALA A N 1
ATOM 644 C CA . ALA A 1 83 ? 2.377 0.681 -13.813 1.00 91.75 83 ALA A CA 1
ATOM 645 C C . ALA A 1 83 ? 3.002 -0.001 -12.583 1.00 91.75 83 ALA A C 1
ATOM 647 O O . ALA A 1 83 ? 2.390 -0.897 -11.998 1.00 91.75 83 ALA A O 1
ATOM 648 N N . ALA A 1 84 ? 4.183 0.450 -12.148 1.00 92.69 84 ALA A N 1
ATOM 649 C CA . ALA A 1 84 ? 4.877 -0.100 -10.985 1.00 92.69 84 ALA A CA 1
ATOM 650 C C . ALA A 1 84 ? 4.143 0.252 -9.687 1.00 92.69 84 ALA A C 1
ATOM 652 O O . ALA A 1 84 ? 4.018 -0.598 -8.808 1.00 92.69 84 ALA A O 1
ATOM 653 N N . PHE A 1 85 ? 3.609 1.475 -9.586 1.00 91.00 85 PHE A N 1
ATOM 654 C CA . PHE A 1 85 ? 2.858 1.940 -8.418 1.00 91.00 85 PHE A CA 1
ATOM 655 C C . PHE A 1 85 ? 1.532 1.191 -8.216 1.00 91.00 85 PHE A C 1
ATOM 657 O O . PHE A 1 85 ? 1.070 1.059 -7.084 1.00 91.00 85 PHE A O 1
ATOM 664 N N . ARG A 1 86 ? 0.945 0.627 -9.279 1.00 91.06 86 ARG A N 1
ATOM 665 C CA . ARG A 1 86 ? -0.276 -0.186 -9.163 1.00 91.06 86 ARG A CA 1
ATOM 666 C C . ARG A 1 86 ? -0.070 -1.497 -8.411 1.00 91.06 86 ARG A C 1
ATOM 668 O O . ARG A 1 86 ? -0.997 -1.973 -7.772 1.00 91.06 86 ARG A O 1
ATOM 675 N N . VAL A 1 87 ? 1.119 -2.099 -8.453 1.00 92.50 87 VAL A N 1
ATOM 676 C CA . VAL A 1 87 ? 1.368 -3.379 -7.763 1.00 92.50 87 VAL A CA 1
ATOM 677 C C . VAL A 1 87 ? 1.129 -3.276 -6.246 1.00 92.50 87 VAL A C 1
ATOM 679 O O . VAL A 1 87 ? 0.294 -4.020 -5.729 1.00 92.50 87 VAL A O 1
ATOM 682 N N . PRO A 1 88 ? 1.793 -2.366 -5.507 1.00 91.00 88 PRO A N 1
ATOM 683 C CA . PRO A 1 88 ? 1.526 -2.197 -4.082 1.00 91.00 88 PRO A CA 1
ATOM 684 C C . PRO A 1 88 ? 0.117 -1.665 -3.795 1.00 91.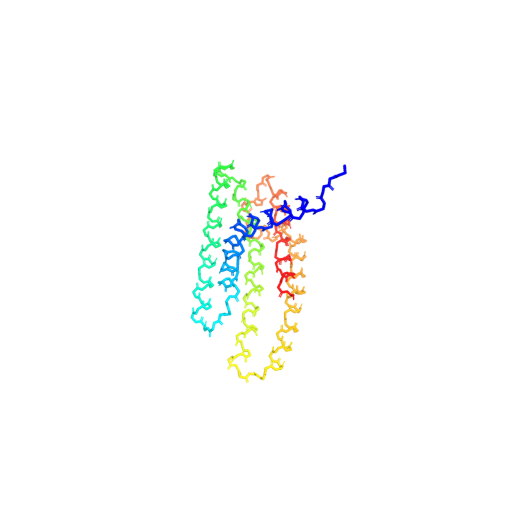00 88 PRO A C 1
ATOM 686 O O . PRO A 1 88 ? -0.442 -1.992 -2.750 1.00 91.00 88 PRO A O 1
ATOM 689 N N . GLU A 1 89 ? -0.469 -0.875 -4.701 1.00 90.06 89 GLU A N 1
ATOM 690 C CA . GLU A 1 89 ? -1.854 -0.409 -4.576 1.00 90.06 89 GLU A CA 1
ATOM 691 C C . GLU A 1 89 ? -2.837 -1.587 -4.545 1.00 90.06 89 GLU A C 1
ATOM 693 O O . GLU A 1 89 ? -3.689 -1.650 -3.660 1.00 90.06 89 GLU A O 1
ATOM 698 N N . LEU A 1 90 ? -2.675 -2.561 -5.448 1.00 91.50 90 LEU A N 1
ATOM 699 C CA . LEU A 1 90 ? -3.498 -3.772 -5.485 1.00 91.50 90 LEU A CA 1
ATOM 700 C C . LEU A 1 90 ? -3.391 -4.558 -4.177 1.00 91.50 90 LEU A C 1
ATOM 702 O O . LEU A 1 90 ? -4.408 -4.967 -3.620 1.00 91.50 90 LEU A O 1
ATOM 706 N N . VAL A 1 91 ? -2.175 -4.737 -3.656 1.00 91.19 91 VAL A N 1
ATOM 707 C CA . VAL A 1 91 ? -1.964 -5.423 -2.372 1.00 91.19 91 VAL A CA 1
ATOM 708 C C . VAL A 1 91 ? -2.674 -4.683 -1.241 1.00 91.19 91 VAL A C 1
ATOM 710 O O . VAL A 1 91 ? -3.392 -5.300 -0.454 1.00 91.19 91 VAL A O 1
ATOM 713 N N . PHE A 1 92 ? -2.512 -3.361 -1.175 1.00 87.12 92 PHE A N 1
ATOM 714 C CA . PHE A 1 92 ? -3.153 -2.540 -0.153 1.00 87.12 92 PHE A CA 1
ATOM 715 C C . PHE A 1 92 ? -4.683 -2.607 -0.238 1.00 87.12 92 PHE A C 1
ATOM 717 O O . PHE A 1 92 ? -5.341 -2.817 0.781 1.00 87.12 92 PHE A O 1
ATOM 724 N N . ALA A 1 93 ? -5.252 -2.489 -1.439 1.00 88.81 93 ALA A N 1
ATOM 725 C CA . ALA A 1 93 ? -6.691 -2.576 -1.660 1.00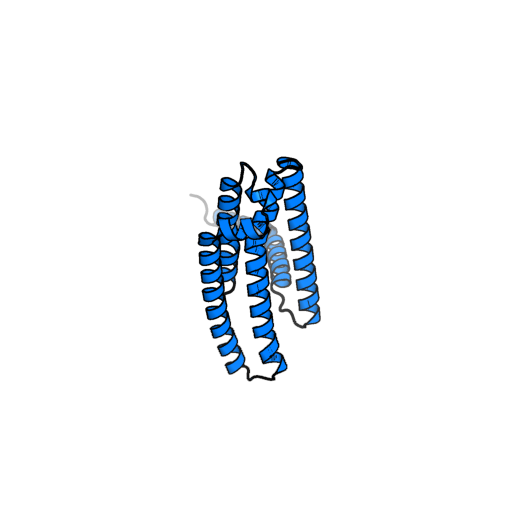 88.81 93 ALA A CA 1
ATOM 726 C C . ALA A 1 93 ? -7.250 -3.948 -1.251 1.00 88.81 93 ALA A C 1
ATOM 728 O O . ALA A 1 93 ? -8.274 -4.013 -0.569 1.00 88.81 93 ALA A O 1
ATOM 729 N N . LEU A 1 94 ? -6.554 -5.039 -1.595 1.00 90.62 94 LEU A N 1
ATOM 730 C CA . LEU A 1 94 ? -6.937 -6.395 -1.194 1.00 90.62 94 LEU A CA 1
ATOM 731 C C . LEU A 1 94 ? -6.934 -6.551 0.330 1.00 90.62 94 LEU A C 1
ATOM 733 O O . LEU A 1 94 ? -7.952 -6.942 0.902 1.00 90.62 94 LEU A O 1
ATOM 737 N N . VAL A 1 95 ? -5.838 -6.190 1.001 1.00 87.31 95 VAL A N 1
ATOM 738 C CA . VAL A 1 95 ? -5.739 -6.290 2.467 1.00 87.31 95 VAL A CA 1
ATOM 739 C C . VAL A 1 95 ? -6.795 -5.412 3.142 1.00 87.31 95 VAL A C 1
ATOM 741 O O . VAL A 1 95 ? -7.505 -5.883 4.027 1.00 87.31 95 VAL A O 1
ATOM 744 N N . SER A 1 96 ? -6.964 -4.168 2.688 1.00 84.81 96 SER A N 1
ATOM 745 C CA . SER A 1 96 ? -7.967 -3.240 3.221 1.00 84.81 96 SER A CA 1
ATOM 746 C C . SER A 1 96 ? -9.394 -3.773 3.059 1.00 84.81 96 SER A C 1
ATOM 748 O O . SER A 1 96 ? -10.191 -3.688 3.997 1.00 84.81 96 SER A O 1
ATOM 750 N N . SER A 1 97 ? -9.709 -4.385 1.913 1.00 89.44 97 SER A N 1
ATOM 751 C CA . SER A 1 97 ? -11.025 -4.988 1.671 1.00 89.44 97 SER A CA 1
ATOM 752 C C . SER A 1 97 ? -11.321 -6.139 2.636 1.00 89.44 97 SER A C 1
ATOM 754 O O . SER A 1 97 ? -12.417 -6.202 3.197 1.00 89.44 97 SER A O 1
ATOM 756 N N . LEU A 1 98 ? -10.326 -6.992 2.908 1.00 89.88 98 LEU A N 1
ATOM 757 C CA . LEU A 1 98 ? -10.447 -8.085 3.868 1.00 89.88 98 LEU A CA 1
ATOM 758 C C . LEU A 1 98 ? -10.633 -7.538 5.283 1.00 89.88 98 LEU A C 1
ATOM 760 O O . LEU A 1 98 ? -11.599 -7.905 5.947 1.00 89.88 98 LEU A O 1
ATOM 764 N N . VAL A 1 99 ? -9.775 -6.609 5.722 1.00 85.31 99 VAL A N 1
ATOM 765 C CA . VAL A 1 99 ? -9.893 -5.957 7.040 1.00 85.31 99 VAL A CA 1
ATOM 766 C C . VAL A 1 99 ? -11.285 -5.346 7.224 1.00 85.31 99 VAL A C 1
ATOM 768 O O . VAL A 1 99 ? -11.915 -5.552 8.260 1.00 85.31 99 VAL A O 1
ATOM 771 N N . SER A 1 100 ? -11.798 -4.647 6.209 1.00 85.75 100 SER A N 1
ATOM 772 C CA . SER A 1 100 ? -13.143 -4.066 6.232 1.00 85.75 100 SER A CA 1
ATOM 773 C C . SER A 1 100 ? -14.227 -5.131 6.437 1.00 85.75 100 SER A C 1
ATOM 775 O O . SER A 1 100 ? -15.078 -4.985 7.319 1.00 85.75 100 SER A O 1
ATOM 777 N N . ALA A 1 101 ? -14.162 -6.247 5.703 1.00 87.12 101 ALA A N 1
ATOM 778 C CA . ALA A 1 101 ? -15.101 -7.356 5.866 1.00 87.12 101 ALA A CA 1
ATOM 779 C C . ALA A 1 101 ? -15.070 -7.933 7.295 1.00 87.12 101 ALA A C 1
ATOM 781 O O . ALA A 1 101 ? -16.126 -8.104 7.909 1.00 87.12 101 ALA A O 1
ATOM 782 N N . TYR A 1 102 ? -13.879 -8.147 7.866 1.00 83.94 102 TYR A N 1
ATOM 783 C CA . TYR A 1 102 ? -13.721 -8.645 9.240 1.00 83.94 102 TYR A CA 1
ATOM 784 C C . TYR A 1 102 ? -14.212 -7.668 10.313 1.00 83.94 102 TYR A C 1
ATOM 786 O O . TYR A 1 102 ? -14.610 -8.102 11.390 1.00 83.94 102 TYR A O 1
ATOM 794 N N . VAL A 1 103 ? -14.220 -6.362 10.042 1.00 83.31 103 VAL A N 1
ATOM 795 C CA . VAL A 1 103 ? -14.793 -5.364 10.959 1.00 83.31 103 VAL A CA 1
ATOM 796 C C . VAL A 1 103 ? -16.321 -5.328 10.860 1.00 83.31 103 VAL A C 1
ATOM 798 O O . VAL A 1 103 ? -17.004 -5.170 11.875 1.00 83.31 103 VAL A O 1
ATOM 801 N N . ILE A 1 104 ? -16.869 -5.467 9.652 1.00 84.25 104 ILE A N 1
ATOM 802 C CA . ILE A 1 104 ? -18.307 -5.325 9.392 1.00 84.25 104 ILE A CA 1
ATOM 803 C C . ILE A 1 104 ? -19.087 -6.579 9.811 1.00 84.25 104 ILE A C 1
ATOM 805 O O . ILE A 1 104 ? -20.130 -6.452 10.453 1.00 84.25 104 ILE A O 1
ATOM 809 N N . ILE A 1 105 ? -18.594 -7.783 9.499 1.00 85.25 105 ILE A N 1
ATOM 810 C CA . ILE A 1 105 ? -19.327 -9.040 9.739 1.00 85.25 105 ILE A CA 1
ATOM 811 C C . ILE A 1 105 ? -19.719 -9.218 11.221 1.00 85.25 105 ILE A C 1
ATOM 813 O O . ILE A 1 105 ? -20.917 -9.351 11.479 1.00 85.25 105 ILE A O 1
ATOM 817 N N . PRO A 1 106 ? -18.803 -9.124 12.212 1.00 82.81 106 PRO A N 1
ATOM 818 C CA . PRO A 1 106 ? -19.141 -9.316 13.627 1.00 82.81 106 PRO A CA 1
ATOM 819 C C . PRO A 1 106 ? -20.171 -8.306 14.140 1.00 82.81 106 PRO A C 1
ATOM 821 O O . PRO A 1 106 ? -20.977 -8.613 15.022 1.00 82.81 106 PRO A O 1
ATOM 824 N N . ARG A 1 107 ? -20.152 -7.088 13.576 1.00 79.19 107 ARG A N 1
ATOM 825 C CA . ARG A 1 107 ? -21.097 -6.020 13.915 1.00 79.19 107 ARG A CA 1
ATOM 826 C C . ARG A 1 107 ? -22.502 -6.323 13.416 1.00 79.19 107 ARG A C 1
ATOM 828 O O . ARG A 1 107 ? -23.452 -6.023 14.131 1.00 79.19 107 ARG A O 1
ATOM 835 N N . ILE A 1 108 ? -22.635 -6.907 12.226 1.00 83.19 108 ILE A N 1
ATOM 836 C CA . ILE A 1 108 ? -23.936 -7.289 11.662 1.00 83.19 108 ILE A CA 1
ATOM 837 C C . ILE A 1 108 ? -24.484 -8.534 12.366 1.00 83.19 108 ILE A C 1
ATOM 839 O O . ILE A 1 108 ? -25.678 -8.607 12.639 1.00 83.19 108 ILE A O 1
ATOM 843 N N . THR A 1 109 ? -23.626 -9.496 12.710 1.00 85.81 109 THR A N 1
ATOM 844 C CA . THR A 1 109 ? -24.043 -10.756 13.347 1.00 85.81 109 THR A CA 1
ATOM 845 C C . THR A 1 109 ? -24.320 -10.633 14.849 1.00 85.81 109 THR A C 1
ATOM 847 O O . THR A 1 109 ? -24.608 -11.637 15.492 1.00 85.81 109 THR A O 1
ATOM 850 N N . GLY A 1 110 ? -24.212 -9.433 15.433 1.00 83.12 110 GLY A N 1
ATOM 851 C CA . GLY A 1 110 ? -24.497 -9.202 16.853 1.00 83.12 110 GLY A CA 1
ATOM 852 C C . GLY A 1 110 ? -23.533 -9.923 17.798 1.00 83.12 110 GLY A C 1
ATOM 853 O O . GLY A 1 110 ? -23.930 -10.335 18.887 1.00 83.12 110 GLY A O 1
ATOM 854 N N . MET A 1 111 ? -22.279 -10.117 17.379 1.00 83.50 111 MET A N 1
ATOM 855 C CA . MET A 1 111 ? -21.286 -10.794 18.206 1.00 83.50 111 MET A CA 1
ATOM 856 C C . MET A 1 111 ? -20.964 -10.007 19.475 1.00 83.50 111 MET A C 1
ATOM 858 O O . MET A 1 111 ? -20.891 -8.778 19.476 1.00 83.50 111 MET A O 1
ATOM 862 N N . ASP A 1 112 ? -20.696 -10.746 20.550 1.00 87.69 112 ASP A N 1
ATOM 863 C CA . ASP A 1 112 ? -20.319 -10.156 21.827 1.00 87.69 112 ASP A CA 1
ATOM 864 C C . ASP A 1 112 ? -19.012 -9.347 21.716 1.00 87.69 112 ASP A C 1
ATOM 866 O O . ASP A 1 112 ? -18.140 -9.642 20.884 1.00 87.69 112 ASP A O 1
ATOM 870 N N . ARG A 1 113 ? -18.864 -8.308 22.544 1.00 82.06 113 ARG A N 1
ATOM 871 C CA . ARG A 1 113 ? -17.787 -7.311 22.400 1.00 82.06 113 ARG A CA 1
ATOM 872 C C . ARG A 1 113 ? -16.400 -7.917 22.615 1.00 82.06 113 ARG A C 1
ATOM 874 O O . ARG A 1 113 ? -15.480 -7.586 21.867 1.00 82.06 113 ARG A O 1
ATOM 881 N N . GLU A 1 114 ? -16.267 -8.814 23.590 1.00 85.25 114 GLU A N 1
ATOM 882 C CA . GLU A 1 114 ? -15.000 -9.485 23.910 1.00 85.25 114 GLU A CA 1
ATOM 883 C C . GLU A 1 114 ? -14.570 -10.413 22.766 1.00 85.25 114 GLU A C 1
ATOM 885 O O . GLU A 1 114 ? -13.455 -10.312 22.256 1.00 85.25 114 GLU A O 1
ATOM 890 N N . LYS A 1 115 ? -15.507 -11.232 22.267 1.00 83.69 115 LYS A N 1
ATOM 891 C CA . LYS A 1 115 ? -15.275 -12.131 21.126 1.00 83.69 115 LYS A CA 1
ATOM 892 C C . LYS A 1 115 ? -14.958 -11.359 19.846 1.00 83.69 115 LYS A C 1
ATOM 894 O O . LYS A 1 115 ? -14.060 -11.745 19.110 1.00 83.69 115 LYS A O 1
ATOM 899 N N . THR A 1 116 ? -15.650 -10.247 19.594 1.00 84.75 116 THR A N 1
ATOM 900 C CA . THR A 1 116 ? -15.377 -9.368 18.443 1.00 84.75 116 THR A CA 1
ATOM 901 C C . THR A 1 116 ? -13.970 -8.785 18.513 1.00 84.75 116 THR A C 1
ATOM 903 O O . THR A 1 116 ? -13.260 -8.763 17.511 1.00 84.75 116 THR A O 1
ATOM 906 N N . ARG A 1 117 ? -13.548 -8.328 19.698 1.00 83.56 117 ARG A N 1
ATOM 907 C CA . ARG A 1 117 ? -12.203 -7.785 19.907 1.00 83.56 117 ARG A CA 1
ATOM 908 C C . ARG A 1 117 ? -11.128 -8.850 19.698 1.00 83.56 117 ARG A C 1
ATOM 910 O O . ARG A 1 117 ? -10.130 -8.563 19.042 1.00 83.56 117 ARG A O 1
ATOM 917 N N . GLN A 1 118 ? -11.341 -10.056 20.219 1.00 86.25 118 GLN A N 1
ATOM 918 C CA . GLN A 1 118 ? -10.409 -11.167 20.048 1.00 86.25 118 GLN A CA 1
ATOM 919 C C . GLN A 1 118 ? -10.283 -11.574 18.573 1.00 86.25 118 GLN A C 1
ATOM 921 O O . GLN A 1 118 ? -9.172 -11.594 18.046 1.00 86.25 118 GLN A O 1
ATOM 926 N N . LEU A 1 119 ? -11.409 -11.773 17.877 1.00 85.62 119 LEU A N 1
ATOM 927 C CA . LEU A 1 119 ? -11.409 -12.076 16.443 1.00 85.62 119 LEU A CA 1
ATOM 928 C C . LEU A 1 119 ? -10.713 -10.994 15.620 1.00 85.62 119 LEU A C 1
ATOM 930 O O . LEU A 1 119 ? -9.959 -11.318 14.705 1.00 85.62 119 LEU A O 1
ATOM 934 N N . LEU A 1 120 ? -10.953 -9.716 15.929 1.00 85.19 120 LEU A N 1
ATOM 935 C CA . LEU A 1 120 ? -10.341 -8.614 15.195 1.00 85.19 120 LEU A CA 1
ATOM 936 C C . LEU A 1 120 ? -8.822 -8.579 15.403 1.00 85.19 120 LEU A C 1
ATOM 938 O O . LEU A 1 120 ? -8.089 -8.370 14.443 1.00 85.19 120 LEU A O 1
ATOM 942 N N . SER A 1 121 ? -8.350 -8.835 16.626 1.00 84.81 121 SER A N 1
ATOM 943 C CA . SER A 1 121 ? -6.921 -8.895 16.957 1.00 84.81 121 SER A CA 1
ATOM 944 C C . SER A 1 121 ? -6.210 -10.067 16.270 1.00 84.81 121 SER A C 1
ATOM 946 O O . SER A 1 121 ? -5.137 -9.895 15.685 1.00 84.81 121 SER A O 1
ATOM 948 N N . GLU A 1 122 ? -6.804 -11.260 16.321 1.00 86.25 122 GLU A N 1
ATOM 949 C CA . GLU A 1 122 ? -6.265 -12.459 15.668 1.00 86.25 122 GLU A CA 1
ATOM 950 C C . GLU A 1 122 ? -6.257 -12.293 14.141 1.00 86.25 122 GLU A C 1
ATOM 952 O O . GLU A 1 122 ? -5.238 -12.532 13.491 1.00 86.25 122 GLU A O 1
ATOM 957 N N . SER A 1 123 ? -7.356 -11.786 13.573 1.00 85.81 123 SER A N 1
ATOM 958 C CA . SER A 1 123 ? -7.479 -11.546 12.130 1.00 85.81 123 SER A CA 1
ATOM 959 C C . SER A 1 123 ? -6.529 -10.453 11.649 1.00 85.81 123 SER A C 1
ATOM 961 O O . SER A 1 123 ? -5.931 -10.607 10.592 1.00 85.81 123 SER A O 1
ATOM 963 N N . ALA A 1 124 ? -6.344 -9.368 12.410 1.00 83.94 124 ALA A N 1
ATOM 964 C CA . ALA A 1 124 ? -5.396 -8.310 12.060 1.00 83.94 124 ALA A CA 1
ATOM 965 C C . ALA A 1 124 ? -3.959 -8.845 11.998 1.00 83.94 124 ALA A C 1
ATOM 967 O O . ALA A 1 124 ? -3.250 -8.597 11.023 1.00 83.94 124 ALA A O 1
ATOM 968 N N . THR A 1 125 ? -3.560 -9.648 12.989 1.00 85.56 125 THR A N 1
ATOM 969 C CA . THR A 1 125 ? -2.234 -10.285 13.022 1.00 85.56 125 THR A CA 1
ATOM 970 C C . THR A 1 125 ? -2.053 -11.244 11.843 1.00 85.56 125 THR A C 1
ATOM 972 O O . THR A 1 125 ? -1.030 -11.207 11.157 1.00 85.56 125 THR A O 1
ATOM 975 N N . PHE A 1 126 ? -3.067 -12.070 11.563 1.00 88.50 126 PHE A N 1
ATOM 976 C CA . PHE A 1 126 ? -3.062 -12.991 10.429 1.00 88.50 126 PHE A CA 1
ATOM 977 C C . PHE A 1 126 ? -2.989 -12.260 9.083 1.00 88.50 126 PHE A C 1
ATOM 979 O O . PHE A 1 126 ? -2.162 -12.609 8.247 1.00 88.50 126 PHE A O 1
ATOM 986 N N . LEU A 1 127 ? -3.812 -11.230 8.870 1.00 88.06 127 LEU A N 1
ATOM 987 C CA . LEU A 1 127 ? -3.831 -10.450 7.630 1.00 88.06 127 LEU A CA 1
ATOM 988 C C . LEU A 1 127 ? -2.535 -9.676 7.423 1.00 88.06 127 LEU A C 1
ATOM 990 O O . LEU A 1 127 ? -2.077 -9.565 6.288 1.00 88.06 127 LEU A O 1
ATOM 994 N N . PHE A 1 128 ? -1.923 -9.177 8.495 1.00 85.38 128 PHE A N 1
ATOM 995 C CA . PHE A 1 128 ? -0.610 -8.554 8.415 1.00 85.38 128 PHE A CA 1
ATOM 996 C C . PHE A 1 128 ? 0.461 -9.567 7.993 1.00 85.38 128 PHE A C 1
ATOM 998 O O . PHE A 1 128 ? 1.201 -9.317 7.041 1.00 85.38 128 PHE A O 1
ATOM 1005 N N . ALA A 1 129 ? 0.503 -10.739 8.632 1.00 88.81 129 ALA A N 1
ATOM 1006 C CA . ALA A 1 129 ? 1.436 -11.802 8.266 1.00 88.81 129 ALA A CA 1
ATOM 1007 C C . ALA A 1 129 ? 1.209 -12.297 6.824 1.00 88.81 129 ALA A C 1
ATOM 1009 O O . ALA A 1 129 ? 2.162 -12.423 6.054 1.00 88.81 129 ALA A O 1
ATOM 1010 N N . ALA A 1 130 ? -0.047 -12.519 6.431 1.00 90.62 130 ALA A N 1
ATOM 1011 C CA . ALA A 1 130 ? -0.423 -12.962 5.092 1.00 90.62 130 ALA A CA 1
ATOM 1012 C C . ALA A 1 130 ? -0.131 -11.893 4.027 1.00 90.62 130 ALA A C 1
ATOM 1014 O O . ALA A 1 130 ? 0.406 -12.213 2.969 1.00 90.62 130 ALA A O 1
ATOM 1015 N N . GLY A 1 131 ? -0.429 -10.623 4.309 1.00 90.31 131 GLY A N 1
ATOM 1016 C CA . GLY A 1 131 ? -0.121 -9.493 3.432 1.00 90.31 131 GLY A CA 1
ATOM 1017 C C . GLY A 1 131 ? 1.384 -9.288 3.262 1.00 90.31 131 GLY A C 1
ATOM 1018 O O . GLY A 1 131 ? 1.855 -9.089 2.141 1.00 90.31 131 GLY A O 1
ATOM 1019 N N . GLY A 1 132 ? 2.157 -9.417 4.343 1.00 90.31 132 GLY A N 1
ATOM 1020 C CA . GLY A 1 132 ? 3.620 -9.404 4.301 1.00 90.31 132 GLY A CA 1
ATOM 1021 C C . GLY A 1 132 ? 4.190 -10.569 3.489 1.00 90.31 132 GLY A C 1
ATOM 1022 O O . GLY A 1 132 ? 5.046 -10.362 2.630 1.00 90.31 132 GLY A O 1
ATOM 1023 N N . ALA A 1 133 ? 3.670 -11.783 3.684 1.00 91.94 133 ALA A N 1
ATOM 1024 C CA . ALA A 1 133 ? 4.058 -12.949 2.892 1.00 91.94 133 ALA A CA 1
ATOM 1025 C C . ALA A 1 133 ? 3.723 -12.764 1.403 1.00 91.94 133 ALA A C 1
ATOM 1027 O O . ALA A 1 133 ? 4.576 -13.007 0.548 1.00 91.94 133 ALA A O 1
ATOM 1028 N N . LEU A 1 134 ? 2.525 -12.261 1.084 1.00 93.12 134 LEU A N 1
ATOM 1029 C CA . LEU A 1 134 ? 2.122 -11.926 -0.283 1.00 93.12 134 LEU A CA 1
ATOM 1030 C C . LEU A 1 134 ? 3.075 -10.901 -0.907 1.00 93.12 134 LEU A C 1
ATOM 1032 O O . LEU A 1 134 ? 3.463 -11.053 -2.065 1.00 93.12 134 LEU A O 1
ATOM 1036 N N . CYS A 1 135 ? 3.503 -9.899 -0.136 1.00 92.56 135 CYS A N 1
ATOM 1037 C CA . CYS A 1 135 ? 4.483 -8.924 -0.596 1.00 92.56 135 CYS A CA 1
ATOM 1038 C C . CYS A 1 135 ? 5.822 -9.579 -0.959 1.00 92.56 135 CYS A C 1
ATOM 1040 O O . CYS A 1 135 ? 6.372 -9.318 -2.027 1.00 92.56 135 CYS A O 1
ATOM 1042 N N . ILE A 1 136 ? 6.335 -10.466 -0.105 1.00 92.75 136 ILE A N 1
ATOM 1043 C CA . ILE A 1 136 ? 7.589 -11.189 -0.361 1.00 92.75 136 ILE A CA 1
ATOM 1044 C C . ILE A 1 136 ? 7.467 -12.052 -1.624 1.00 92.75 136 ILE A C 1
ATOM 1046 O O . ILE A 1 136 ? 8.343 -12.005 -2.490 1.00 92.75 136 ILE A O 1
ATOM 1050 N N . VAL A 1 137 ? 6.364 -12.791 -1.768 1.00 94.62 137 VAL A N 1
ATOM 1051 C CA . VAL A 1 137 ? 6.094 -13.616 -2.957 1.00 94.62 137 VAL A CA 1
ATOM 1052 C C . VAL A 1 137 ? 6.066 -12.747 -4.217 1.00 94.62 137 VAL A C 1
ATOM 1054 O O . VAL A 1 137 ? 6.768 -13.052 -5.181 1.00 94.62 137 VAL A O 1
ATOM 1057 N N . LEU A 1 138 ? 5.336 -11.629 -4.205 1.00 94.25 138 LEU A N 1
ATOM 1058 C CA . LEU A 1 138 ? 5.292 -10.701 -5.339 1.00 94.25 138 LEU A CA 1
ATOM 1059 C C . LEU A 1 138 ? 6.654 -10.071 -5.639 1.00 94.25 138 LEU A C 1
ATOM 1061 O O . LEU A 1 138 ? 6.984 -9.886 -6.804 1.00 94.25 138 LEU A O 1
ATOM 1065 N N . ALA A 1 139 ? 7.473 -9.769 -4.631 1.00 92.75 139 ALA A N 1
ATOM 1066 C CA . ALA A 1 139 ? 8.814 -9.233 -4.848 1.00 92.75 139 ALA A CA 1
ATOM 1067 C C . ALA A 1 139 ? 9.729 -10.243 -5.570 1.00 92.75 139 ALA A C 1
ATOM 1069 O O . ALA A 1 139 ? 10.488 -9.858 -6.471 1.00 92.75 139 ALA A O 1
ATOM 1070 N N . ILE A 1 140 ? 9.629 -11.531 -5.221 1.00 94.81 140 ILE A N 1
ATOM 1071 C CA . ILE A 1 140 ? 10.380 -12.620 -5.864 1.00 94.81 140 ILE A CA 1
ATOM 1072 C C . ILE A 1 140 ? 9.885 -12.826 -7.301 1.00 94.81 140 ILE A C 1
ATOM 1074 O O . ILE A 1 140 ? 10.679 -12.721 -8.240 1.00 94.81 140 ILE A O 1
ATOM 1078 N N . PHE A 1 141 ? 8.576 -13.028 -7.478 1.00 95.12 141 PHE A N 1
ATOM 1079 C CA . PHE A 1 141 ? 7.930 -13.300 -8.772 1.00 95.12 141 PHE A CA 1
ATOM 1080 C C . PHE A 1 141 ? 7.548 -12.037 -9.561 1.00 95.12 141 PHE A C 1
ATOM 1082 O O . PHE A 1 141 ? 6.750 -12.088 -10.498 1.00 95.12 141 PHE A O 1
ATOM 1089 N N . MET A 1 142 ? 8.134 -10.892 -9.204 1.00 94.44 142 MET A N 1
ATOM 1090 C CA . MET A 1 142 ? 7.856 -9.602 -9.829 1.00 94.44 142 MET A CA 1
ATOM 1091 C C . MET A 1 142 ? 7.983 -9.618 -11.361 1.00 94.44 142 MET A C 1
ATOM 1093 O O . MET A 1 142 ? 7.062 -9.132 -12.015 1.00 94.44 142 MET A O 1
ATOM 1097 N N . PRO A 1 143 ? 9.065 -10.148 -11.976 1.00 92.81 143 PRO A N 1
ATOM 1098 C CA . PRO A 1 143 ? 9.192 -10.084 -13.430 1.00 92.81 143 PRO A CA 1
ATOM 1099 C C . PRO A 1 143 ? 8.079 -10.856 -14.147 1.00 92.81 143 PRO A C 1
ATOM 1101 O O . PRO A 1 143 ? 7.551 -10.362 -15.141 1.00 92.81 143 PRO A O 1
ATOM 1104 N N . GLN A 1 144 ? 7.661 -12.012 -13.623 1.00 94.75 144 GLN A N 1
ATOM 1105 C CA . GLN A 1 144 ? 6.554 -12.797 -14.177 1.00 94.75 144 GLN A CA 1
ATOM 1106 C C . GLN A 1 144 ? 5.210 -12.090 -13.977 1.00 94.75 144 GLN A C 1
ATOM 1108 O O . GLN A 1 144 ? 4.393 -12.039 -14.895 1.00 94.75 144 GLN A O 1
ATOM 1113 N N . PHE A 1 145 ? 4.992 -11.509 -12.795 1.00 93.81 145 PHE A N 1
ATOM 1114 C CA . PHE A 1 145 ? 3.772 -10.767 -12.483 1.00 93.81 145 PHE A CA 1
ATOM 1115 C C . PHE A 1 145 ? 3.603 -9.537 -13.387 1.00 93.81 145 PHE A C 1
ATOM 1117 O O . PHE A 1 145 ? 2.531 -9.308 -13.947 1.00 93.81 145 PHE A O 1
ATOM 1124 N N . LEU A 1 146 ? 4.679 -8.774 -13.596 1.00 93.81 146 LEU A N 1
ATOM 1125 C CA . LEU A 1 146 ? 4.670 -7.621 -14.494 1.00 93.81 146 LEU A CA 1
ATOM 1126 C C . LEU A 1 146 ? 4.546 -8.024 -15.964 1.00 93.81 146 LEU A C 1
ATOM 1128 O O . LEU A 1 146 ? 3.888 -7.313 -16.716 1.00 93.81 146 LEU A O 1
ATOM 1132 N N . ALA A 1 147 ? 5.124 -9.154 -16.379 1.00 92.44 147 ALA A N 1
ATOM 1133 C CA . ALA A 1 147 ? 4.958 -9.666 -17.741 1.00 92.44 147 ALA A CA 1
ATOM 1134 C C . ALA A 1 147 ? 3.503 -10.057 -18.037 1.00 92.44 147 ALA A C 1
ATOM 1136 O O . ALA A 1 147 ? 3.032 -9.844 -19.152 1.00 92.44 147 ALA A O 1
ATOM 1137 N N . LEU A 1 148 ? 2.786 -10.576 -17.034 1.00 92.94 148 LEU A N 1
ATOM 1138 C CA . LEU A 1 148 ? 1.368 -10.912 -17.149 1.00 92.94 148 LEU A CA 1
ATOM 1139 C C . LEU A 1 148 ? 0.487 -9.662 -17.297 1.00 92.94 148 LEU A C 1
ATOM 1141 O O . LEU A 1 148 ? -0.418 -9.646 -18.126 1.00 92.94 148 LEU A O 1
ATOM 1145 N N . LEU A 1 149 ? 0.738 -8.623 -16.496 1.00 90.56 149 LEU A N 1
ATOM 1146 C CA . LEU A 1 149 ? -0.105 -7.420 -16.470 1.00 90.56 149 LEU A CA 1
ATOM 1147 C C . LEU A 1 149 ? 0.272 -6.378 -17.530 1.00 90.56 149 LEU A C 1
ATOM 1149 O O . LEU A 1 149 ? -0.596 -5.674 -18.042 1.00 90.56 149 LEU A O 1
ATOM 1153 N N . TYR A 1 150 ? 1.561 -6.264 -17.849 1.00 92.50 150 TYR A N 1
ATOM 1154 C CA . TYR A 1 150 ? 2.121 -5.212 -18.699 1.00 92.50 150 TYR A CA 1
ATOM 1155 C C . TYR A 1 150 ? 3.119 -5.774 -19.729 1.00 92.50 150 TYR A C 1
ATOM 1157 O O . TYR A 1 150 ? 4.279 -5.347 -19.759 1.00 92.50 150 TYR A O 1
ATOM 1165 N N . PRO A 1 151 ? 2.696 -6.690 -20.621 1.00 88.19 151 PRO A N 1
ATOM 1166 C CA . PRO A 1 151 ? 3.595 -7.339 -21.581 1.00 88.19 151 PRO A CA 1
ATOM 1167 C C . PRO A 1 151 ? 4.332 -6.329 -22.478 1.00 88.19 151 PRO A C 1
ATOM 1169 O O . PRO A 1 151 ? 5.529 -6.465 -22.719 1.00 88.19 151 PRO A O 1
ATOM 1172 N N . ASN A 1 152 ? 3.652 -5.252 -22.887 1.00 87.19 152 ASN A N 1
ATOM 1173 C CA . ASN A 1 152 ? 4.231 -4.198 -23.728 1.00 87.19 152 ASN A CA 1
ATOM 1174 C C . ASN A 1 152 ? 5.341 -3.399 -23.021 1.00 87.19 152 ASN A C 1
ATOM 1176 O O . ASN A 1 152 ? 6.305 -2.986 -23.661 1.00 87.19 152 ASN A O 1
ATOM 1180 N N . LEU A 1 153 ? 5.225 -3.181 -21.705 1.00 84.38 153 LEU A N 1
ATOM 1181 C CA . LEU A 1 153 ? 6.240 -2.461 -20.926 1.00 84.38 153 LEU A CA 1
ATOM 1182 C C . LEU A 1 153 ? 7.424 -3.364 -20.570 1.00 84.38 153 LEU A C 1
ATOM 1184 O O . LEU A 1 153 ? 8.545 -2.884 -20.438 1.00 84.38 153 LEU A O 1
ATOM 1188 N N . VAL A 1 154 ? 7.195 -4.673 -20.456 1.00 86.31 154 VAL A N 1
ATOM 1189 C CA . VAL A 1 154 ? 8.251 -5.671 -20.246 1.00 86.31 154 VAL A CA 1
ATOM 1190 C C . VAL A 1 154 ? 9.074 -5.919 -21.511 1.00 86.31 154 VAL A C 1
ATOM 1192 O O . VAL A 1 154 ? 10.270 -6.164 -21.405 1.00 86.31 154 VAL A O 1
ATOM 1195 N N . ALA A 1 155 ? 8.484 -5.776 -22.699 1.00 86.81 155 ALA A N 1
ATOM 1196 C CA . ALA A 1 155 ? 9.218 -5.820 -23.968 1.00 86.81 155 ALA A CA 1
ATOM 1197 C C . ALA A 1 155 ? 10.139 -4.597 -24.199 1.00 86.81 155 ALA A C 1
ATOM 1199 O O . ALA A 1 155 ? 10.906 -4.567 -25.159 1.00 86.81 155 ALA A O 1
ATOM 1200 N N . SER A 1 156 ? 10.068 -3.580 -23.333 1.00 86.38 156 SER A N 1
ATOM 1201 C CA . SER A 1 156 ? 10.915 -2.387 -23.389 1.00 86.38 156 SER A CA 1
ATOM 1202 C C . SER A 1 156 ? 12.365 -2.675 -22.968 1.00 86.38 156 SER A C 1
ATOM 1204 O O . SER A 1 156 ? 12.587 -3.469 -22.049 1.00 86.38 156 SER A O 1
ATOM 1206 N N . PRO A 1 157 ? 13.360 -1.930 -23.495 1.00 88.06 157 PRO A N 1
ATOM 1207 C CA . PRO A 1 157 ? 14.728 -1.932 -22.966 1.00 88.06 157 PRO A CA 1
ATOM 1208 C C . PRO A 1 157 ? 14.816 -1.600 -21.465 1.00 88.06 157 PRO A C 1
ATOM 1210 O O . PRO A 1 157 ? 15.796 -1.940 -20.805 1.00 88.06 157 PRO A O 1
ATOM 1213 N N . LEU A 1 158 ? 13.792 -0.942 -20.908 1.00 87.94 158 LEU A N 1
ATOM 1214 C CA . LEU A 1 158 ? 13.740 -0.509 -19.509 1.00 87.94 158 LEU A CA 1
ATOM 1215 C C . LEU A 1 158 ? 13.192 -1.573 -18.541 1.00 87.94 158 LEU A C 1
ATOM 1217 O O . LEU A 1 158 ? 12.979 -1.275 -17.365 1.00 87.94 158 LEU A O 1
ATOM 1221 N N . HIS A 1 159 ? 12.988 -2.817 -18.987 1.00 90.81 159 HIS A N 1
ATOM 1222 C CA . HIS A 1 159 ? 12.417 -3.892 -18.168 1.00 90.81 159 HIS A CA 1
ATOM 1223 C C . HIS A 1 159 ? 13.083 -4.054 -16.790 1.00 90.81 159 HIS A C 1
ATOM 1225 O O . HIS A 1 159 ? 12.400 -4.131 -15.769 1.00 90.81 159 HIS A O 1
ATOM 1231 N N . ALA A 1 160 ? 14.418 -4.059 -16.734 1.00 90.88 160 ALA A N 1
ATOM 1232 C CA . ALA A 1 160 ? 15.143 -4.232 -15.475 1.00 90.88 160 ALA A CA 1
ATOM 1233 C C . ALA A 1 160 ? 14.844 -3.105 -14.466 1.00 90.88 160 ALA A C 1
ATOM 1235 O O . ALA A 1 160 ? 14.680 -3.363 -13.272 1.00 90.88 160 ALA A O 1
ATOM 1236 N N . GLN A 1 161 ? 14.715 -1.865 -14.951 1.00 92.00 161 GLN A N 1
ATOM 1237 C CA . GLN A 1 161 ? 14.366 -0.705 -14.126 1.00 92.00 161 GLN A CA 1
ATOM 1238 C C . GLN A 1 161 ? 12.917 -0.795 -13.648 1.00 92.00 161 GLN A C 1
ATOM 1240 O O . GLN A 1 161 ? 12.638 -0.493 -12.491 1.00 92.00 161 GLN A O 1
ATOM 1245 N N . PHE A 1 162 ? 12.013 -1.273 -14.507 1.00 93.38 162 PHE A N 1
ATOM 1246 C CA . PHE A 1 162 ? 10.610 -1.475 -14.161 1.00 93.38 162 PHE A CA 1
ATOM 1247 C C . PHE A 1 162 ? 10.438 -2.470 -13.005 1.00 93.38 162 PHE A C 1
ATOM 1249 O O . PHE A 1 162 ? 9.765 -2.169 -12.018 1.00 93.38 162 PHE A O 1
ATOM 1256 N N . VAL A 1 163 ? 11.103 -3.627 -13.090 1.00 94.31 163 VAL A N 1
ATOM 1257 C CA . VAL A 1 163 ? 11.070 -4.658 -12.038 1.00 94.31 163 VAL A CA 1
ATOM 1258 C C . VAL A 1 163 ? 11.672 -4.131 -10.737 1.00 94.31 163 VAL A C 1
ATOM 1260 O O . VAL A 1 163 ? 11.105 -4.347 -9.665 1.00 94.31 163 VAL A O 1
ATOM 1263 N N . LEU A 1 164 ? 12.809 -3.431 -10.813 1.00 94.38 164 LEU A N 1
ATOM 1264 C CA . LEU A 1 164 ? 13.454 -2.844 -9.638 1.00 94.38 164 LEU A CA 1
ATOM 1265 C C . LEU A 1 164 ? 12.542 -1.816 -8.960 1.00 94.38 164 LEU A C 1
ATOM 1267 O O . LEU A 1 164 ? 12.354 -1.870 -7.745 1.00 94.38 164 LEU A O 1
ATOM 1271 N N . LEU A 1 165 ? 11.941 -0.922 -9.744 1.00 93.69 165 LEU A N 1
ATOM 1272 C CA . LEU A 1 165 ? 11.035 0.105 -9.247 1.00 93.69 165 LEU A CA 1
ATOM 1273 C C . LEU A 1 165 ? 9.818 -0.515 -8.557 1.00 93.69 165 LEU A C 1
ATOM 1275 O O . LEU A 1 165 ? 9.499 -0.133 -7.435 1.00 93.69 165 LEU A O 1
ATOM 1279 N N . ALA A 1 166 ? 9.186 -1.515 -9.174 1.00 94.44 166 ALA A N 1
ATOM 1280 C CA . ALA A 1 166 ? 8.050 -2.209 -8.577 1.00 94.44 166 ALA A CA 1
ATOM 1281 C C . ALA A 1 166 ? 8.425 -2.927 -7.270 1.00 94.44 166 ALA A C 1
ATOM 1283 O O . ALA A 1 166 ? 7.647 -2.896 -6.322 1.00 94.44 166 ALA A O 1
ATOM 1284 N N . ARG A 1 167 ? 9.627 -3.520 -7.176 1.00 94.44 167 ARG A N 1
ATOM 1285 C CA . ARG A 1 167 ? 10.135 -4.135 -5.933 1.00 94.44 167 ARG A CA 1
ATOM 1286 C C . ARG A 1 167 ? 10.351 -3.109 -4.823 1.00 94.44 167 ARG A C 1
ATOM 1288 O O . ARG A 1 167 ? 9.942 -3.356 -3.694 1.00 94.44 167 ARG A O 1
ATOM 1295 N N . ILE A 1 168 ? 10.955 -1.963 -5.139 1.00 93.50 168 ILE A N 1
ATOM 1296 C CA . ILE A 1 168 ? 11.175 -0.874 -4.173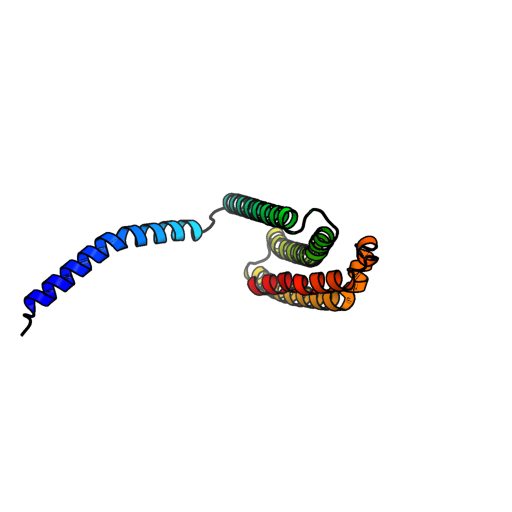 1.00 93.50 168 ILE A CA 1
ATOM 1297 C C . ILE A 1 168 ? 9.832 -0.325 -3.685 1.00 93.50 168 ILE A C 1
ATOM 1299 O O . ILE A 1 168 ? 9.606 -0.189 -2.484 1.00 93.50 168 ILE A O 1
ATOM 1303 N N . LEU A 1 169 ? 8.907 -0.071 -4.612 1.00 92.06 169 LEU A N 1
ATOM 1304 C CA . LEU A 1 169 ? 7.556 0.376 -4.291 1.00 92.06 169 LEU A CA 1
ATOM 1305 C C . LEU A 1 169 ? 6.739 -0.702 -3.574 1.00 92.06 169 LEU A C 1
ATOM 1307 O O . LEU A 1 169 ? 5.692 -0.395 -3.034 1.00 92.06 169 LEU A O 1
ATOM 1311 N N . LEU A 1 170 ? 7.177 -1.954 -3.491 1.00 91.25 170 LEU A N 1
ATOM 1312 C CA . LEU A 1 170 ? 6.460 -2.966 -2.717 1.00 91.25 170 LEU A CA 1
ATOM 1313 C C . LEU A 1 170 ? 6.752 -2.903 -1.212 1.00 91.25 170 LEU A C 1
ATOM 1315 O O . LEU A 1 170 ? 6.144 -3.627 -0.432 1.00 91.25 170 LEU A O 1
ATOM 1319 N N . ILE A 1 171 ? 7.636 -2.000 -0.785 1.00 88.00 171 ILE A N 1
ATOM 1320 C CA . ILE A 1 171 ? 7.942 -1.761 0.630 1.00 88.00 171 ILE A CA 1
ATOM 1321 C C . ILE A 1 171 ? 6.825 -0.948 1.311 1.00 88.00 171 ILE A C 1
ATOM 1323 O O . ILE A 1 171 ? 6.529 -1.165 2.485 1.00 88.00 171 ILE A O 1
ATOM 1327 N N . GLN A 1 172 ? 6.150 -0.048 0.583 1.00 86.56 172 GLN A N 1
ATOM 1328 C CA . GLN A 1 172 ? 5.092 0.816 1.144 1.00 86.56 172 GLN A CA 1
ATOM 1329 C C . GLN A 1 172 ? 3.935 0.053 1.819 1.00 86.56 172 GLN A C 1
ATOM 1331 O O . GLN A 1 172 ? 3.571 0.462 2.921 1.00 86.56 172 GLN A O 1
ATOM 1336 N N . PRO A 1 173 ? 3.352 -1.041 1.279 1.00 82.25 173 PRO A N 1
ATOM 1337 C CA 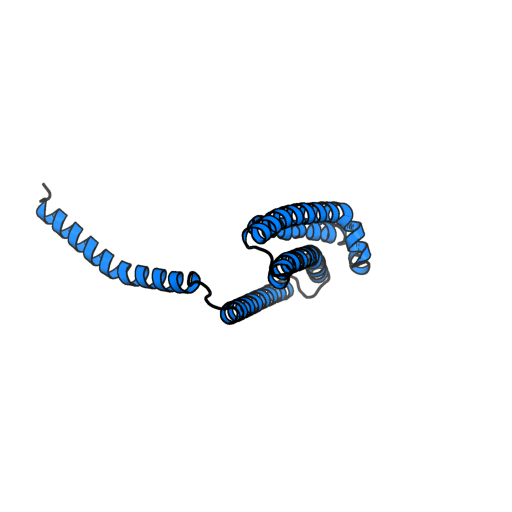. PRO A 1 173 ? 2.226 -1.712 1.929 1.00 82.25 173 PRO A CA 1
ATOM 1338 C C . PRO A 1 173 ? 2.661 -2.423 3.213 1.00 82.25 173 PRO A C 1
ATOM 1340 O O . PRO A 1 173 ? 1.875 -2.513 4.149 1.00 82.25 173 PRO A O 1
ATOM 1343 N N . ILE A 1 174 ? 3.916 -2.883 3.282 1.00 80.31 174 ILE A N 1
ATOM 1344 C CA . ILE A 1 174 ? 4.490 -3.511 4.477 1.00 80.31 174 ILE A CA 1
ATOM 1345 C C . ILE A 1 174 ? 4.584 -2.478 5.605 1.00 80.31 174 ILE A C 1
ATOM 1347 O O . ILE A 1 174 ? 4.129 -2.738 6.718 1.00 80.31 174 ILE A O 1
ATOM 1351 N N . LEU A 1 175 ? 5.118 -1.287 5.308 1.00 81.50 175 LEU A N 1
ATOM 1352 C CA . LEU A 1 175 ? 5.225 -0.191 6.277 1.00 81.50 175 LEU A CA 1
ATOM 1353 C C . LEU A 1 175 ? 3.852 0.321 6.727 1.00 81.50 175 LEU A C 1
ATOM 1355 O O . LEU A 1 175 ? 3.641 0.554 7.916 1.00 81.50 175 LEU A O 1
ATOM 1359 N N . LEU A 1 176 ? 2.906 0.461 5.794 1.00 74.94 176 LEU A N 1
ATOM 1360 C CA . LEU A 1 176 ? 1.532 0.841 6.124 1.00 74.94 176 LEU A CA 1
ATOM 1361 C C . LEU A 1 176 ? 0.844 -0.222 6.986 1.00 74.94 176 LEU A C 1
ATOM 1363 O O . LEU A 1 176 ? 0.190 0.129 7.964 1.00 74.94 176 LEU A O 1
ATOM 1367 N N . GLY A 1 177 ? 1.034 -1.506 6.673 1.00 71.88 177 GLY A N 1
ATOM 1368 C CA . GLY A 1 177 ? 0.523 -2.611 7.483 1.00 71.88 177 GLY A CA 1
ATOM 1369 C C . GLY A 1 177 ? 1.064 -2.588 8.914 1.00 71.88 177 GLY A C 1
ATOM 1370 O O . GLY A 1 177 ? 0.292 -2.745 9.853 1.00 71.88 177 GLY A O 1
ATOM 1371 N N . LEU A 1 178 ? 2.362 -2.310 9.083 1.00 71.75 178 LEU A N 1
ATOM 1372 C CA . LEU A 1 178 ? 3.015 -2.175 10.393 1.00 71.75 178 LEU A CA 1
ATOM 1373 C C . LEU A 1 178 ? 2.446 -1.022 11.224 1.00 71.75 178 LEU A C 1
ATOM 1375 O O . LEU A 1 178 ? 2.396 -1.127 12.440 1.00 71.75 178 LEU A O 1
ATOM 1379 N N . SER A 1 179 ? 2.014 0.067 10.582 1.00 68.88 179 SER A N 1
ATOM 1380 C CA . SER A 1 179 ? 1.443 1.229 11.280 1.00 68.88 179 SER A CA 1
ATOM 1381 C C . SER A 1 179 ? 0.029 1.003 11.831 1.00 68.88 179 SER A C 1
ATOM 1383 O O . SER A 1 179 ? -0.448 1.808 12.628 1.00 68.88 179 SER A O 1
ATOM 1385 N N . GLY A 1 180 ? -0.656 -0.047 11.364 1.00 62.16 180 GLY A N 1
ATOM 1386 C CA . GLY A 1 180 ? -2.039 -0.358 11.729 1.00 62.16 180 GLY A CA 1
ATOM 1387 C C . GLY A 1 180 ? -2.200 -1.302 12.924 1.00 62.16 180 GLY A C 1
ATOM 1388 O O . GLY A 1 180 ? -3.339 -1.544 13.325 1.00 62.16 180 GLY A O 1
ATOM 1389 N N . ILE A 1 181 ? -1.096 -1.839 13.455 1.00 56.88 181 ILE A N 1
ATOM 1390 C CA . ILE A 1 181 ? -1.026 -2.666 14.673 1.00 56.88 181 ILE A CA 1
ATOM 1391 C C . ILE A 1 181 ? -0.520 -1.792 15.821 1.00 56.88 181 ILE A C 1
ATOM 1393 O O . ILE A 1 181 ? -1.119 -1.872 16.917 1.00 56.88 181 ILE A O 1
#

Sequence (181 aa):
MENAAEKGYYEAMVRETYERIAAPIRGLRKAAYSRIAAPIRGLHQAAYLLAALTLASQALALLRDRTFAHTFGAGQVLDLYYAAFRVPELVFALVSSLVSAYVIIPRITGMDREKTRQLLSESATFLFAAGGALCIVLAIFMPQFLALLYPNLVASPLHAQFVLLARILLIQPILLGLSGI

Secondary structure (DSSP, 8-state):
---HHHHHHHHHHHHHHHHHHHHHHHHHHHHHHHHHS----SHHHHHHHHHHHHHHHHHHHHHHHHHHHHHH-SSHHHHHHHHHHHHHHHHHHHHHHHHHHHHHHHHHTT--HHHHHHHHHHHHHHHHHHHHHHHHHHHHSHHHHHHHH-HHHHTSTTHHHHHHHHHHHTHHHHHHHHHT-

Foldseek 3Di:
DPDPVVVVVVVVVVVVVCCVVVVVVVVVVVVVVCVVPPDDPDPVSVVVVVVVVVVVVVVVVVVVLVVCCVPVNPDLVSVLLVLLLVLLVVLLVVLVVQLVCLLVVCVVVVHDPVVSVVSSVVVLVVSLVVSVVVLVVCLVCVLVVCCVVPVPSCPDPCNVVSSVSSNVSSVVNNVVSVVVD

Radius of gyration: 26.15 Å; chains: 1; bounding box: 52×58×68 Å

pLDDT: mean 84.56, std 8.22, range [56.88, 95.19]